Protein AF-A0A2G1VN20-F1 (afdb_monomer)

pLDDT: mean 85.75, std 11.85, range [49.59, 96.62]

Organism: NCBI:txid1655491

Radius of gyration: 12.79 Å; Cα contacts (8 Å, |Δi|>4): 58; chains: 1; bounding box: 29×20×37 Å

Nearest PDB structures (foldseek):
  1it3-assembly1_A  TM=4.424E-01  e=3.139E+00  Eptatretus burgeri

Foldseek 3Di:
DDAQFDADPPPQVCVVVVNVVLVVLSVPDDHPVSVVVSLVVQVVVQVVCVVVVNDDLVSQLSSVVSRCNGNVNDDPSVVSND

Mean predicted aligned error: 5.31 Å

Solvent-accessible surface area (backbone atoms only — not comparable to full-atom values): 4956 Å² total; per-residue (Å²): 132,84,69,79,58,49,78,73,87,69,83,48,63,42,53,81,70,73,34,54,73,59,40,55,55,55,71,68,56,86,46,48,67,56,48,53,52,49,53,52,51,54,48,54,53,49,51,54,36,45,77,71,71,47,82,54,65,70,58,53,31,47,54,52,52,52,50,23,60,16,67,74,44,86,67,63,70,72,71,51,78,112

Structure (mmCIF, N/CA/C/O backbone):
data_AF-A0A2G1VN20-F1
#
_entry.id   AF-A0A2G1VN20-F1
#
loop_
_atom_site.group_PDB
_atom_site.id
_atom_site.type_symbol
_atom_site.label_atom_id
_atom_site.label_alt_id
_atom_site.label_comp_id
_atom_site.label_asym_id
_atom_site.label_entity_id
_at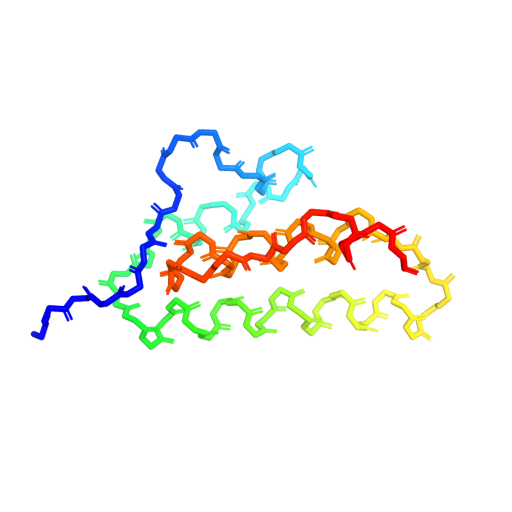om_site.label_seq_id
_atom_site.pdbx_PDB_ins_code
_atom_site.Cartn_x
_atom_site.Cartn_y
_atom_site.Cartn_z
_atom_site.occupancy
_atom_site.B_iso_or_equiv
_atom_site.auth_seq_id
_atom_site.auth_comp_id
_atom_site.auth_asym_id
_atom_site.auth_atom_id
_atom_site.pdbx_PDB_model_num
ATOM 1 N N . MET A 1 1 ? -6.095 5.686 22.207 1.00 53.06 1 MET A N 1
ATOM 2 C CA . MET A 1 1 ? -6.677 6.340 21.015 1.00 53.06 1 MET A CA 1
ATOM 3 C C . MET A 1 1 ? -7.181 5.217 20.125 1.00 53.06 1 MET A C 1
ATOM 5 O O . MET A 1 1 ? -6.493 4.209 20.062 1.00 53.06 1 MET A O 1
ATOM 9 N N . ALA A 1 2 ? -8.390 5.292 19.570 1.00 71.31 2 ALA A N 1
ATOM 10 C CA . ALA A 1 2 ? -8.845 4.255 18.641 1.00 71.31 2 ALA A CA 1
ATOM 11 C C . ALA A 1 2 ? -8.192 4.507 17.277 1.00 71.31 2 ALA A C 1
ATOM 13 O O . ALA A 1 2 ? -8.212 5.651 16.827 1.00 71.31 2 ALA A O 1
ATOM 14 N N . ASN A 1 3 ? -7.623 3.472 16.659 1.00 80.75 3 ASN A N 1
ATOM 15 C CA . ASN A 1 3 ? -7.085 3.572 15.303 1.00 80.75 3 ASN A CA 1
ATOM 16 C C . ASN A 1 3 ? -8.230 3.802 14.314 1.00 80.75 3 ASN A C 1
ATOM 18 O O . ASN A 1 3 ? -9.256 3.117 14.369 1.00 80.75 3 ASN A O 1
ATOM 22 N N . VAL A 1 4 ? -8.051 4.771 13.425 1.00 88.44 4 VAL A N 1
ATOM 23 C CA . VAL A 1 4 ? -8.963 5.088 12.323 1.00 88.44 4 VAL A CA 1
ATOM 24 C C . VAL A 1 4 ? -8.535 4.344 11.059 1.00 88.44 4 VAL A C 1
ATOM 26 O O . VAL A 1 4 ? -9.386 3.951 10.261 1.00 88.44 4 VAL A O 1
ATOM 29 N N . LEU A 1 5 ? -7.230 4.119 10.884 1.00 90.69 5 LEU A N 1
ATOM 30 C CA . LEU A 1 5 ? -6.676 3.485 9.698 1.00 90.69 5 LEU A CA 1
ATOM 31 C C . LEU A 1 5 ? -6.770 1.958 9.783 1.00 90.69 5 LEU A C 1
ATOM 33 O O . LEU A 1 5 ? -6.347 1.325 10.752 1.00 90.69 5 LEU A O 1
ATOM 37 N N . LYS A 1 6 ? -7.330 1.348 8.735 1.00 90.31 6 LYS A N 1
ATOM 38 C CA . LYS A 1 6 ? -7.520 -0.103 8.643 1.00 90.31 6 LYS A CA 1
ATOM 39 C C . LYS A 1 6 ? -6.283 -0.787 8.067 1.00 90.31 6 LYS A C 1
ATOM 41 O O . LYS A 1 6 ? -5.745 -0.394 7.037 1.00 90.31 6 LYS A O 1
ATOM 46 N N . LYS A 1 7 ? -5.892 -1.894 8.690 1.00 90.50 7 LYS A N 1
ATOM 47 C CA . LYS A 1 7 ? -4.809 -2.757 8.215 1.00 90.50 7 LYS A CA 1
ATOM 48 C C . LYS A 1 7 ? -5.349 -3.882 7.338 1.00 90.50 7 LYS A C 1
ATOM 50 O O . LYS A 1 7 ? -6.375 -4.484 7.666 1.00 90.50 7 LYS A O 1
ATOM 55 N N . ILE A 1 8 ? -4.660 -4.198 6.245 1.00 89.12 8 ILE A N 1
ATOM 56 C CA . ILE A 1 8 ? -4.972 -5.382 5.434 1.00 89.12 8 ILE A CA 1
ATOM 57 C C . ILE A 1 8 ? -4.332 -6.602 6.100 1.00 89.12 8 ILE A C 1
ATOM 59 O O . ILE A 1 8 ? -3.130 -6.810 5.998 1.00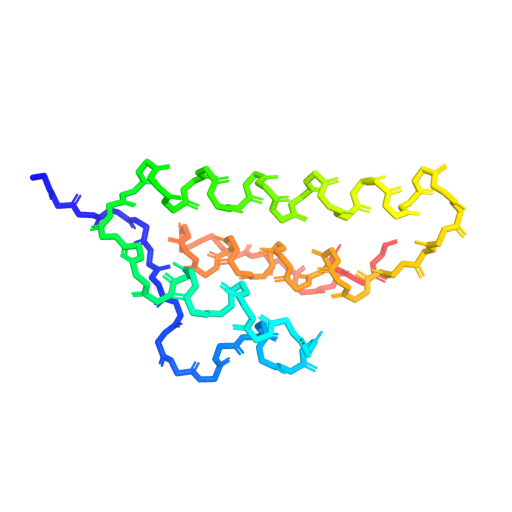 89.12 8 ILE A O 1
ATOM 63 N N . VAL A 1 9 ? -5.142 -7.402 6.792 1.00 84.75 9 VAL A N 1
ATOM 64 C CA . VAL A 1 9 ? -4.672 -8.577 7.556 1.00 84.75 9 VAL A CA 1
ATOM 65 C C . VAL A 1 9 ? -4.739 -9.893 6.776 1.00 84.75 9 VAL A C 1
ATOM 67 O O . VAL A 1 9 ? -4.093 -10.866 7.146 1.00 84.75 9 VAL A O 1
ATOM 70 N N . VAL A 1 10 ? -5.518 -9.943 5.692 1.00 82.44 10 VAL A N 1
ATOM 71 C CA . VAL A 1 10 ? -5.632 -11.116 4.814 1.00 82.44 10 VAL A CA 1
ATOM 72 C C . VAL A 1 10 ? -5.154 -10.725 3.426 1.00 82.44 10 VAL A C 1
ATOM 74 O O . VAL A 1 10 ? -5.565 -9.692 2.905 1.00 82.44 10 VAL A O 1
ATOM 77 N N . SER A 1 11 ? -4.315 -11.570 2.824 1.00 81.31 11 SER A N 1
ATOM 78 C CA . SER A 1 11 ? -3.765 -11.359 1.480 1.00 81.31 11 SER A CA 1
ATOM 79 C C . SER A 1 11 ? -2.998 -10.036 1.343 1.00 81.31 11 SER A C 1
ATOM 81 O O . SER A 1 11 ? -3.247 -9.277 0.408 1.00 81.31 11 SER A O 1
ATOM 83 N N . ASN A 1 12 ? -2.074 -9.7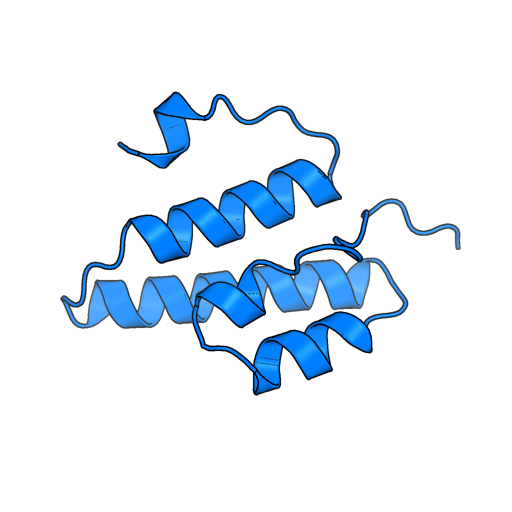63 2.276 1.00 85.75 12 ASN A N 1
ATOM 84 C CA . ASN A 1 12 ? -1.234 -8.562 2.269 1.00 85.75 12 ASN A CA 1
ATOM 85 C C . ASN A 1 12 ? -0.555 -8.384 0.889 1.00 85.75 12 ASN A C 1
ATOM 87 O O . ASN A 1 12 ? 0.286 -9.214 0.521 1.00 85.75 12 ASN A O 1
ATOM 91 N N . PRO A 1 13 ? -0.888 -7.319 0.130 1.00 89.19 13 PRO A N 1
ATOM 92 C CA . PRO A 1 13 ? -0.370 -7.114 -1.218 1.00 89.19 13 PRO A CA 1
ATOM 93 C C . PRO A 1 13 ? 1.157 -7.083 -1.289 1.00 89.19 13 PRO A C 1
ATOM 95 O O . PRO A 1 13 ? 1.715 -7.552 -2.273 1.00 89.19 13 PRO A O 1
ATOM 98 N N . LEU A 1 14 ? 1.838 -6.632 -0.231 1.00 92.06 14 LEU A N 1
ATOM 99 C CA . LEU A 1 14 ? 3.302 -6.560 -0.168 1.00 92.06 14 LEU A CA 1
ATOM 100 C C . LEU A 1 14 ? 3.975 -7.917 -0.422 1.00 92.06 14 LEU A C 1
ATOM 102 O O . LEU A 1 14 ? 5.033 -7.974 -1.044 1.00 92.06 14 LEU A O 1
ATOM 106 N N . ILE A 1 15 ? 3.340 -9.018 -0.010 1.00 90.25 15 ILE A N 1
ATOM 107 C CA . ILE A 1 15 ? 3.849 -10.377 -0.243 1.00 90.25 15 ILE A CA 1
ATOM 108 C C . ILE A 1 15 ? 3.818 -10.720 -1.738 1.00 90.25 15 ILE A C 1
ATOM 110 O O . ILE A 1 15 ? 4.764 -11.310 -2.252 1.00 90.25 15 ILE A O 1
ATOM 114 N N . ASN A 1 16 ? 2.764 -10.312 -2.452 1.00 85.69 16 ASN A N 1
ATOM 115 C CA . ASN A 1 16 ? 2.614 -10.577 -3.888 1.00 85.69 16 ASN A CA 1
ATOM 116 C C . ASN A 1 16 ? 3.630 -9.802 -4.740 1.00 85.69 16 ASN A C 1
ATOM 118 O O . ASN A 1 16 ? 3.893 -10.186 -5.876 1.00 85.69 16 ASN A O 1
ATOM 122 N N . PHE A 1 17 ? 4.189 -8.722 -4.194 1.00 87.56 17 PHE A N 1
ATOM 123 C CA . PHE A 1 17 ? 5.238 -7.915 -4.817 1.00 87.56 17 PHE A CA 1
ATOM 124 C C . PHE A 1 17 ? 6.641 -8.262 -4.286 1.00 87.56 17 PHE A C 1
ATOM 126 O O . PHE A 1 17 ? 7.566 -7.470 -4.446 1.00 87.56 17 PHE A O 1
ATOM 133 N N . GLU A 1 18 ? 6.803 -9.431 -3.650 1.00 90.06 18 GLU A N 1
ATOM 134 C CA . GLU A 1 18 ? 8.077 -9.938 -3.106 1.00 90.06 18 GLU A CA 1
ATOM 135 C C . GLU A 1 18 ? 8.709 -9.028 -2.029 1.00 90.06 18 GLU A C 1
ATOM 137 O O . GLU A 1 18 ? 9.893 -9.132 -1.704 1.00 90.06 18 GLU A O 1
ATOM 142 N N . MET A 1 19 ? 7.919 -8.147 -1.407 1.00 91.00 19 MET A N 1
ATOM 143 C CA . MET A 1 19 ? 8.383 -7.207 -0.383 1.00 91.00 19 MET A CA 1
ATOM 144 C C . MET A 1 19 ? 8.278 -7.783 1.031 1.00 91.00 19 MET A C 1
ATOM 146 O O . MET A 1 19 ? 7.704 -7.166 1.929 1.00 91.00 19 MET A O 1
ATOM 150 N N . HIS A 1 20 ? 8.846 -8.966 1.254 1.00 93.00 20 HIS A N 1
ATOM 151 C CA . HIS A 1 20 ? 8.690 -9.700 2.516 1.00 93.00 20 HIS A CA 1
ATOM 152 C C . HIS A 1 20 ? 9.096 -8.884 3.755 1.00 93.00 20 HIS A C 1
ATOM 154 O O . HIS A 1 20 ? 8.335 -8.823 4.714 1.00 93.00 20 HIS A O 1
ATOM 160 N N . ALA A 1 21 ? 10.219 -8.161 3.698 1.00 93.94 21 ALA A N 1
ATOM 161 C CA . ALA A 1 21 ? 10.658 -7.305 4.804 1.00 93.94 21 ALA A CA 1
ATOM 162 C C . ALA A 1 21 ? 9.660 -6.174 5.122 1.00 93.94 21 ALA A C 1
ATOM 164 O O . ALA A 1 21 ? 9.423 -5.853 6.282 1.00 93.94 21 ALA A O 1
ATOM 165 N N . HIS A 1 22 ? 9.029 -5.591 4.098 1.00 95.31 22 HIS A N 1
ATOM 166 C CA . HIS A 1 22 ? 8.034 -4.535 4.298 1.00 95.31 22 HIS A CA 1
ATOM 167 C C . HIS A 1 22 ? 6.713 -5.115 4.799 1.00 95.31 22 HIS A C 1
ATOM 169 O O . HIS A 1 22 ? 6.012 -4.444 5.544 1.00 95.31 22 HIS A O 1
ATOM 175 N N . ALA A 1 23 ? 6.375 -6.353 4.422 1.00 94.06 23 ALA A N 1
ATOM 176 C CA . ALA A 1 23 ? 5.221 -7.056 4.970 1.00 94.06 23 ALA A CA 1
ATOM 177 C C . ALA A 1 23 ? 5.391 -7.317 6.477 1.00 94.06 23 ALA A C 1
ATOM 179 O O . ALA A 1 23 ? 4.471 -7.042 7.239 1.00 94.06 23 ALA A O 1
ATOM 180 N N . GLU A 1 24 ? 6.579 -7.746 6.916 1.00 93.56 24 GLU A N 1
ATOM 181 C CA . GLU A 1 24 ? 6.893 -7.919 8.343 1.00 93.56 24 GLU A CA 1
ATOM 182 C C . GLU A 1 24 ? 6.813 -6.591 9.112 1.00 93.56 24 GLU A C 1
ATOM 184 O O . GLU A 1 24 ? 6.191 -6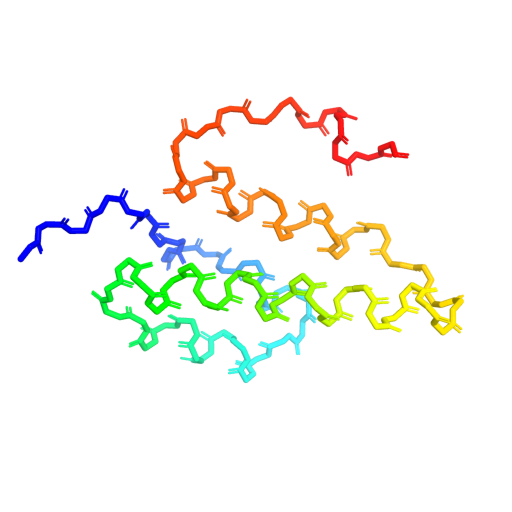.521 10.173 1.00 93.56 24 GLU A O 1
ATOM 189 N N . MET A 1 25 ? 7.390 -5.516 8.556 1.00 93.94 25 MET A N 1
ATOM 190 C CA . MET A 1 25 ? 7.263 -4.169 9.124 1.00 93.94 25 MET A CA 1
ATOM 191 C C . MET A 1 25 ? 5.802 -3.733 9.208 1.00 93.94 25 MET A C 1
ATOM 193 O O . MET A 1 25 ? 5.374 -3.237 10.249 1.00 93.94 25 MET A O 1
ATOM 197 N N . TYR A 1 26 ? 5.040 -3.944 8.130 1.00 94.75 26 TYR A N 1
ATOM 198 C CA . TYR A 1 26 ? 3.625 -3.620 8.077 1.00 94.75 26 TYR A CA 1
ATOM 199 C C . TYR A 1 26 ? 2.897 -4.322 9.209 1.00 94.75 26 TYR A C 1
ATOM 201 O O . TYR A 1 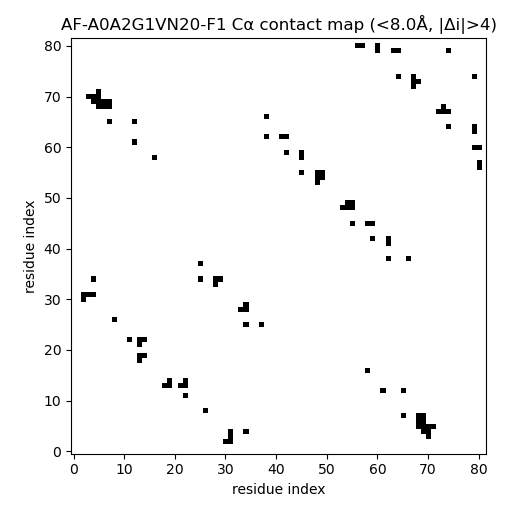26 ? 2.238 -3.636 9.976 1.00 94.75 26 TYR A O 1
ATOM 209 N N . ASP A 1 27 ? 3.077 -5.632 9.393 1.00 93.06 27 ASP A N 1
ATOM 210 C CA . ASP A 1 27 ? 2.412 -6.439 10.423 1.00 93.06 27 ASP A CA 1
ATOM 211 C C . ASP A 1 27 ? 2.679 -5.954 11.856 1.00 93.06 27 ASP A C 1
ATOM 213 O O . ASP A 1 27 ? 1.779 -6.044 12.694 1.00 93.06 27 ASP A O 1
ATOM 217 N N . CYS A 1 28 ? 3.827 -5.321 12.107 1.00 94.12 28 CYS A N 1
ATOM 218 C CA . CYS A 1 28 ? 4.198 -4.777 13.417 1.00 94.12 28 CYS A CA 1
ATOM 219 C C . CYS A 1 28 ? 3.593 -3.397 13.740 1.00 94.12 28 CYS A C 1
ATOM 221 O O . CYS A 1 28 ? 3.677 -2.972 14.883 1.00 94.12 28 CYS A O 1
ATOM 223 N N . ILE A 1 29 ? 2.990 -2.695 12.773 1.00 94.81 29 ILE A N 1
ATOM 224 C CA . ILE A 1 29 ? 2.381 -1.367 12.993 1.00 94.81 29 ILE A CA 1
ATOM 225 C C . ILE A 1 29 ? 1.182 -1.448 13.946 1.00 94.81 29 ILE A C 1
ATOM 227 O O . ILE A 1 29 ? 0.234 -2.199 13.675 1.00 94.81 29 ILE A O 1
ATOM 231 N N . GLU A 1 30 ? 1.182 -0.624 14.997 1.00 92.38 30 GLU A N 1
ATOM 232 C CA . GLU A 1 30 ? 0.152 -0.643 16.047 1.00 92.38 30 GLU A CA 1
ATOM 233 C C . GLU A 1 30 ? -0.733 0.609 16.075 1.00 92.38 30 GLU A C 1
ATOM 235 O O . GLU A 1 30 ? -1.819 0.572 16.662 1.00 92.38 30 GLU A O 1
ATOM 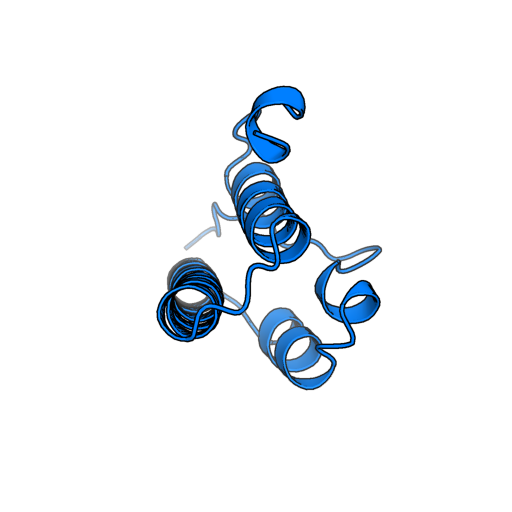240 N N . ASN A 1 31 ? -0.315 1.707 15.439 1.00 94.12 31 ASN A N 1
ATOM 241 C CA . ASN A 1 31 ? -1.043 2.978 15.471 1.00 94.12 31 ASN A CA 1
ATOM 242 C C . ASN A 1 31 ? -1.119 3.694 14.110 1.00 94.12 31 ASN A C 1
ATOM 244 O O . ASN A 1 31 ? -0.400 3.376 13.163 1.00 94.12 31 ASN A O 1
ATOM 248 N N . ASP A 1 32 ? -2.028 4.670 14.019 1.00 94.00 32 ASP A N 1
ATOM 249 C CA . ASP A 1 32 ? -2.294 5.421 12.784 1.00 94.00 32 ASP A CA 1
ATOM 250 C C . ASP A 1 32 ? -1.091 6.248 12.300 1.00 94.00 32 ASP A C 1
ATOM 252 O O . ASP A 1 32 ? -0.913 6.414 11.094 1.00 94.00 32 ASP A O 1
ATOM 256 N N . GLU A 1 33 ? -0.265 6.771 13.211 1.00 95.00 33 GLU A N 1
ATOM 257 C CA . GLU A 1 33 ? 0.905 7.585 12.858 1.00 95.00 33 GLU A CA 1
ATOM 258 C C . GLU A 1 33 ? 1.975 6.729 12.169 1.00 95.00 33 GLU A C 1
ATOM 260 O O . GLU A 1 33 ? 2.458 7.081 11.092 1.00 95.00 33 GLU A O 1
ATOM 265 N N . GLU A 1 34 ? 2.266 5.555 12.728 1.00 95.75 34 GLU A N 1
ATOM 266 C CA . GLU A 1 34 ? 3.134 4.547 12.116 1.00 95.75 34 GLU A CA 1
ATOM 267 C C . GLU A 1 34 ? 2.586 4.058 10.771 1.00 95.75 34 GLU A C 1
ATOM 269 O O . GLU A 1 34 ? 3.342 3.908 9.811 1.00 95.75 34 GLU A O 1
ATOM 274 N N . MET A 1 35 ? 1.269 3.849 10.674 1.00 95.12 35 MET A N 1
ATOM 275 C CA . MET A 1 35 ? 0.617 3.439 9.430 1.00 95.12 35 MET A CA 1
ATOM 276 C C . MET A 1 35 ? 0.777 4.498 8.332 1.00 95.12 35 MET A C 1
ATOM 278 O O . MET A 1 35 ? 1.136 4.176 7.198 1.00 95.12 35 MET A O 1
ATOM 282 N N . ALA A 1 36 ? 0.548 5.770 8.665 1.00 93.94 36 ALA A N 1
ATOM 283 C CA . ALA A 1 36 ? 0.732 6.877 7.735 1.00 93.94 36 ALA A CA 1
ATOM 284 C C . ALA A 1 36 ? 2.200 7.008 7.302 1.00 93.94 36 ALA A C 1
ATOM 286 O O . ALA A 1 36 ? 2.479 7.124 6.106 1.00 93.94 36 ALA A O 1
ATOM 287 N N . ALA A 1 37 ? 3.139 6.926 8.249 1.00 96.25 37 ALA A N 1
ATOM 288 C CA . ALA A 1 37 ? 4.571 6.960 7.962 1.00 96.25 37 ALA A CA 1
ATOM 289 C C . ALA A 1 37 ? 5.000 5.810 7.037 1.00 96.25 37 ALA A C 1
ATOM 291 O O . ALA A 1 37 ? 5.777 6.019 6.105 1.00 96.25 37 ALA A O 1
ATOM 292 N N . PHE A 1 38 ? 4.452 4.611 7.240 1.00 96.62 38 PHE A N 1
ATOM 293 C CA . PHE A 1 38 ? 4.718 3.462 6.382 1.00 96.62 38 PHE A CA 1
ATOM 294 C C . PHE A 1 38 ? 4.213 3.670 4.948 1.00 96.62 38 PHE A C 1
ATOM 296 O O . PHE A 1 38 ? 4.940 3.387 3.996 1.00 96.62 38 PHE A O 1
ATOM 303 N N . TYR A 1 39 ? 3.005 4.212 4.761 1.00 95.31 39 TYR A N 1
ATOM 304 C CA . TYR A 1 39 ? 2.511 4.522 3.416 1.00 95.31 39 TYR A CA 1
ATOM 305 C C . TYR A 1 39 ? 3.344 5.598 2.717 1.00 95.31 39 TYR A C 1
ATOM 307 O O . TYR A 1 39 ? 3.637 5.449 1.531 1.00 95.31 39 TYR A O 1
ATOM 315 N N . HIS A 1 40 ? 3.776 6.637 3.437 1.00 94.88 40 HIS A N 1
ATOM 316 C CA . HIS A 1 40 ? 4.709 7.626 2.892 1.00 94.88 40 HIS A CA 1
ATOM 317 C C . HIS A 1 40 ? 6.028 6.983 2.461 1.00 94.88 40 HIS A C 1
ATOM 319 O O . HIS A 1 40 ? 6.474 7.213 1.342 1.00 94.88 40 HIS A O 1
ATOM 325 N N . HIS A 1 41 ? 6.587 6.095 3.282 1.00 95.94 41 HIS A N 1
ATOM 326 C CA . HIS A 1 41 ? 7.800 5.363 2.933 1.00 95.94 41 HIS A CA 1
ATOM 327 C C . HIS A 1 41 ? 7.649 4.528 1.648 1.00 95.94 41 HIS A C 1
ATOM 329 O O . HIS A 1 41 ? 8.534 4.545 0.792 1.00 95.94 41 HIS A O 1
ATOM 335 N N . LEU A 1 42 ? 6.523 3.825 1.470 1.00 94.81 42 LEU A N 1
ATOM 336 C CA . LEU A 1 42 ? 6.266 3.069 0.239 1.00 94.81 42 LEU A CA 1
ATOM 337 C C . LEU A 1 42 ? 6.153 3.975 -0.995 1.00 94.81 42 LEU A C 1
ATOM 339 O O . LEU A 1 42 ? 6.632 3.600 -2.069 1.00 94.81 42 LEU A O 1
ATOM 343 N N . LEU A 1 43 ? 5.530 5.149 -0.849 1.00 93.44 43 LEU A N 1
ATOM 344 C CA . LEU A 1 43 ? 5.433 6.146 -1.917 1.00 93.44 43 LEU A CA 1
ATOM 345 C C . LEU A 1 43 ? 6.810 6.719 -2.273 1.00 93.44 43 LEU A C 1
ATOM 347 O O . LEU A 1 43 ? 7.138 6.767 -3.453 1.00 93.44 43 LEU A O 1
ATOM 351 N N . ASP A 1 44 ? 7.654 7.031 -1.287 1.00 94.50 44 ASP A N 1
ATOM 352 C CA . ASP A 1 44 ? 9.025 7.505 -1.523 1.00 94.50 44 ASP A CA 1
ATOM 353 C C . ASP A 1 44 ? 9.857 6.475 -2.306 1.00 94.50 44 ASP A C 1
ATOM 355 O O . ASP A 1 44 ? 10.632 6.827 -3.199 1.00 94.50 44 ASP A O 1
ATOM 359 N N . ILE A 1 45 ? 9.678 5.180 -2.014 1.00 92.00 45 ILE A N 1
ATOM 360 C CA . ILE A 1 45 ? 10.296 4.092 -2.787 1.00 92.00 45 ILE A CA 1
ATOM 361 C C . ILE A 1 45 ? 9.783 4.094 -4.234 1.00 92.00 45 ILE A C 1
ATOM 363 O O . ILE A 1 45 ? 10.578 3.951 -5.165 1.00 92.00 45 ILE A O 1
ATOM 367 N N . ALA A 1 46 ? 8.470 4.240 -4.439 1.00 90.31 46 ALA A N 1
ATOM 368 C CA . ALA A 1 46 ? 7.884 4.287 -5.778 1.00 90.31 46 ALA A CA 1
ATOM 369 C C . ALA A 1 46 ? 8.438 5.471 -6.589 1.00 90.31 46 ALA A C 1
ATOM 371 O O . ALA A 1 46 ? 8.871 5.289 -7.728 1.00 90.31 46 ALA A O 1
ATOM 372 N N . ASP A 1 47 ? 8.499 6.651 -5.974 1.00 91.00 47 ASP A N 1
ATOM 373 C CA . ASP A 1 47 ? 9.041 7.870 -6.575 1.00 91.00 47 ASP A CA 1
ATOM 374 C C . ASP A 1 47 ? 10.532 7.715 -6.903 1.00 91.00 47 ASP A C 1
ATOM 376 O O . ASP A 1 47 ? 11.001 8.163 -7.951 1.00 91.00 47 ASP A O 1
ATOM 380 N N . HIS A 1 48 ? 11.304 7.046 -6.042 1.00 90.88 48 HIS A N 1
ATOM 381 C CA . HIS A 1 48 ? 12.715 6.766 -6.300 1.00 90.88 48 HIS A CA 1
ATOM 382 C C . HIS A 1 48 ? 12.923 5.920 -7.564 1.00 90.88 48 HIS A C 1
ATOM 384 O O . HIS A 1 48 ? 13.808 6.231 -8.363 1.00 90.88 48 HIS A O 1
ATOM 390 N N . TYR A 1 49 ? 12.106 4.882 -7.773 1.00 87.06 49 TYR A N 1
ATOM 391 C CA . TYR A 1 49 ? 12.174 4.057 -8.983 1.00 87.06 49 TYR A CA 1
ATOM 392 C C . TYR A 1 49 ? 11.781 4.833 -10.244 1.00 87.06 49 TYR A C 1
ATOM 394 O O . TYR A 1 49 ? 12.492 4.760 -11.249 1.00 87.06 49 TYR A O 1
ATOM 402 N N . GLU A 1 50 ? 10.709 5.625 -10.183 1.00 87.06 50 GLU A N 1
ATOM 403 C CA . GLU A 1 50 ? 10.262 6.460 -11.305 1.00 87.06 50 GLU A CA 1
ATOM 404 C C . GLU A 1 50 ? 11.344 7.471 -11.718 1.00 87.06 50 GLU A C 1
ATOM 406 O O . GLU A 1 50 ? 11.673 7.590 -12.898 1.00 87.06 50 GLU A O 1
ATOM 411 N N . ASN A 1 51 ? 11.989 8.119 -10.743 1.00 87.69 51 ASN A N 1
ATOM 412 C CA . ASN A 1 51 ? 13.092 9.054 -10.984 1.00 87.69 51 ASN A CA 1
ATOM 413 C C . ASN A 1 51 ? 14.333 8.391 -11.612 1.00 87.69 51 ASN A C 1
ATOM 415 O O . ASN A 1 51 ? 15.145 9.070 -12.242 1.00 87.69 51 ASN A O 1
ATOM 419 N N . GLN A 1 52 ? 14.488 7.072 -11.470 1.00 89.56 52 GLN A N 1
ATOM 420 C CA . GLN A 1 52 ? 15.524 6.287 -12.150 1.00 89.56 52 GLN A CA 1
ATOM 421 C C . GLN A 1 52 ? 15.102 5.809 -13.549 1.00 89.56 52 GLN A C 1
ATOM 423 O O . GLN A 1 52 ? 15.857 5.090 -14.204 1.00 89.56 52 GLN A O 1
ATOM 428 N N . GLY A 1 53 ? 13.910 6.189 -14.020 1.00 85.00 53 GLY A N 1
ATOM 429 C CA . GLY A 1 53 ? 13.336 5.718 -15.280 1.00 85.00 53 GLY A CA 1
ATOM 430 C C . GLY A 1 53 ? 12.822 4.277 -15.216 1.00 85.00 53 GLY A C 1
ATOM 431 O O . GLY A 1 53 ? 12.598 3.663 -16.258 1.00 85.00 53 GLY A O 1
ATOM 432 N N . ILE A 1 54 ? 12.655 3.720 -14.013 1.00 82.06 54 ILE A N 1
ATOM 433 C CA . ILE A 1 54 ? 12.106 2.382 -13.794 1.00 82.06 54 ILE A CA 1
ATOM 434 C C . ILE A 1 54 ? 10.615 2.544 -13.502 1.00 82.06 54 ILE A C 1
ATOM 436 O O . ILE A 1 54 ? 10.206 2.691 -12.352 1.00 82.06 54 ILE A O 1
ATOM 440 N N . ASP A 1 55 ? 9.802 2.511 -14.555 1.00 76.25 55 ASP A N 1
ATOM 441 C CA . ASP A 1 55 ? 8.351 2.575 -14.408 1.00 76.25 55 ASP A CA 1
ATOM 442 C C . ASP A 1 55 ? 7.788 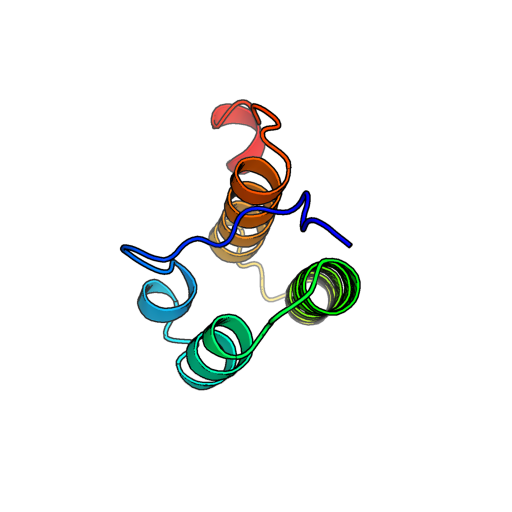1.230 -13.915 1.00 76.25 55 ASP A C 1
ATOM 444 O O . ASP A 1 55 ? 8.016 0.166 -14.503 1.00 76.25 55 ASP A O 1
ATOM 448 N N . ARG A 1 56 ? 7.061 1.278 -12.796 1.00 79.00 56 ARG A N 1
ATOM 449 C CA . ARG A 1 56 ? 6.366 0.138 -12.184 1.00 79.00 56 ARG A CA 1
ATOM 450 C C . ARG A 1 56 ? 4.938 0.563 -11.844 1.00 79.00 56 ARG A C 1
ATOM 452 O O . ARG A 1 56 ? 4.617 0.701 -10.662 1.00 79.00 56 ARG A O 1
ATOM 459 N N . PRO A 1 57 ? 4.056 0.731 -12.841 1.00 75.88 57 PRO A N 1
ATOM 460 C CA . PRO A 1 57 ? 2.739 1.328 -12.626 1.00 75.88 57 PRO A CA 1
ATOM 461 C C . PRO A 1 57 ? 1.929 0.537 -11.591 1.00 75.88 57 PRO A C 1
ATOM 463 O O . PRO A 1 57 ? 1.406 1.110 -10.642 1.00 75.88 57 PRO A O 1
ATOM 466 N N . LEU A 1 58 ? 1.971 -0.800 -11.666 1.00 83.06 58 LEU A N 1
ATOM 467 C CA . LEU A 1 58 ? 1.292 -1.697 -10.722 1.00 83.06 58 LEU A CA 1
ATOM 468 C C . LEU A 1 58 ? 1.718 -1.507 -9.259 1.00 83.06 58 LEU A C 1
ATOM 470 O O . LEU A 1 58 ? 0.921 -1.753 -8.355 1.00 83.06 58 LEU A O 1
ATOM 474 N N . TYR A 1 59 ? 2.960 -1.083 -9.021 1.00 85.88 59 TYR A N 1
ATOM 475 C CA . TYR A 1 59 ? 3.479 -0.867 -7.675 1.00 85.88 59 TYR A CA 1
ATOM 476 C C . TYR A 1 59 ? 2.805 0.339 -7.017 1.00 85.88 59 TYR A C 1
ATOM 478 O O . TYR A 1 59 ? 2.279 0.239 -5.910 1.00 85.88 59 TYR A O 1
ATOM 486 N N . ARG A 1 60 ? 2.725 1.461 -7.739 1.00 87.88 60 ARG A N 1
ATOM 487 C CA . ARG A 1 60 ? 2.030 2.660 -7.262 1.00 87.88 60 ARG A CA 1
ATOM 488 C C . ARG A 1 60 ? 0.524 2.421 -7.132 1.00 87.88 60 ARG A C 1
ATOM 490 O O . ARG A 1 60 ? -0.062 2.797 -6.117 1.00 87.88 60 ARG A O 1
ATOM 497 N N . SER A 1 61 ? -0.088 1.721 -8.093 1.00 87.56 61 SER A N 1
ATOM 498 C CA . SER A 1 61 ? -1.498 1.313 -8.023 1.00 87.56 61 SER A CA 1
ATOM 499 C C . SER A 1 61 ? -1.802 0.512 -6.757 1.00 87.56 61 SER A C 1
ATOM 501 O O . SER A 1 61 ? -2.812 0.755 -6.096 1.00 87.56 61 SER A O 1
ATOM 503 N N . MET A 1 62 ? -0.921 -0.430 -6.401 1.00 90.81 62 MET A N 1
ATOM 504 C CA . MET A 1 62 ? -1.043 -1.231 -5.184 1.00 90.81 62 MET A CA 1
ATOM 505 C C . MET A 1 62 ? -0.988 -0.348 -3.935 1.00 90.81 62 MET A C 1
ATOM 507 O O . MET A 1 62 ? -1.864 -0.474 -3.083 1.00 90.81 62 MET A O 1
ATOM 511 N N . ILE A 1 63 ? -0.004 0.551 -3.823 1.00 92.25 63 ILE A N 1
ATOM 512 C CA . ILE A 1 63 ? 0.137 1.424 -2.647 1.00 92.25 63 ILE A CA 1
ATOM 513 C C . ILE A 1 63 ? -1.124 2.273 -2.459 1.00 92.25 63 ILE A C 1
ATOM 515 O O . ILE A 1 63 ? -1.681 2.325 -1.363 1.00 92.25 63 ILE A O 1
ATOM 519 N N . TYR A 1 64 ? -1.641 2.870 -3.535 1.00 90.69 64 TYR A N 1
ATOM 520 C CA . TYR A 1 64 ? -2.889 3.627 -3.462 1.00 90.69 64 TYR A CA 1
ATOM 521 C C . TYR A 1 64 ? -4.093 2.759 -3.099 1.00 90.69 64 TYR A C 1
ATOM 523 O O . TYR A 1 64 ? -4.927 3.203 -2.315 1.00 90.69 64 TYR A O 1
ATOM 531 N N . ALA A 1 65 ? -4.182 1.522 -3.591 1.00 89.06 65 ALA A N 1
ATOM 532 C CA . ALA A 1 65 ? -5.231 0.591 -3.177 1.00 89.06 65 ALA A CA 1
ATOM 533 C C . ALA A 1 65 ? -5.141 0.235 -1.680 1.00 89.06 65 ALA A C 1
ATOM 535 O O . ALA A 1 65 ? -6.170 0.134 -1.011 1.00 89.06 65 ALA A O 1
ATOM 536 N N . MET A 1 66 ? -3.928 0.096 -1.133 1.00 91.88 66 MET A N 1
ATOM 537 C CA . MET A 1 66 ? -3.726 -0.117 0.304 1.00 91.88 66 MET A CA 1
ATOM 538 C C . MET A 1 66 ? -4.184 1.098 1.118 1.00 91.88 66 MET A C 1
ATOM 540 O O . MET A 1 66 ? -4.920 0.938 2.091 1.00 91.88 66 MET A O 1
ATOM 544 N N . ILE A 1 67 ? -3.825 2.309 0.682 1.00 92.38 67 ILE A N 1
ATOM 545 C CA . ILE A 1 67 ? -4.261 3.563 1.314 1.00 92.38 67 ILE A CA 1
ATOM 546 C C . ILE A 1 67 ? -5.790 3.694 1.255 1.00 92.38 67 ILE A C 1
ATOM 548 O O . ILE A 1 67 ? -6.407 3.974 2.277 1.00 92.38 67 ILE A O 1
ATOM 552 N N . ALA A 1 68 ? -6.407 3.426 0.098 1.00 90.12 68 ALA A N 1
ATOM 553 C CA . ALA A 1 68 ? -7.860 3.435 -0.103 1.00 90.12 68 ALA A CA 1
ATOM 554 C C . ALA A 1 68 ? -8.593 2.586 0.932 1.00 90.12 68 ALA A C 1
ATOM 556 O O . ALA A 1 68 ? -9.508 3.043 1.615 1.00 90.12 68 ALA A O 1
ATOM 557 N N . TYR A 1 69 ? -8.153 1.331 1.043 1.00 90.75 69 TYR A N 1
ATOM 558 C CA . TYR A 1 69 ? -8.700 0.378 1.990 1.00 90.75 69 TYR A CA 1
ATOM 559 C C . TYR A 1 69 ? -8.518 0.881 3.424 1.00 90.75 69 TYR A C 1
ATOM 561 O O . TYR A 1 69 ? -9.447 0.835 4.231 1.00 90.75 69 TYR A O 1
ATOM 569 N N . SER A 1 70 ? -7.328 1.400 3.723 1.00 91.50 70 SER A N 1
ATOM 570 C CA . SER A 1 70 ? -6.973 1.907 5.041 1.00 91.50 70 SER A CA 1
ATOM 571 C C . SER A 1 70 ? -7.834 3.085 5.482 1.00 91.50 70 SER A C 1
ATOM 573 O O . SER A 1 70 ? -8.145 3.186 6.665 1.00 91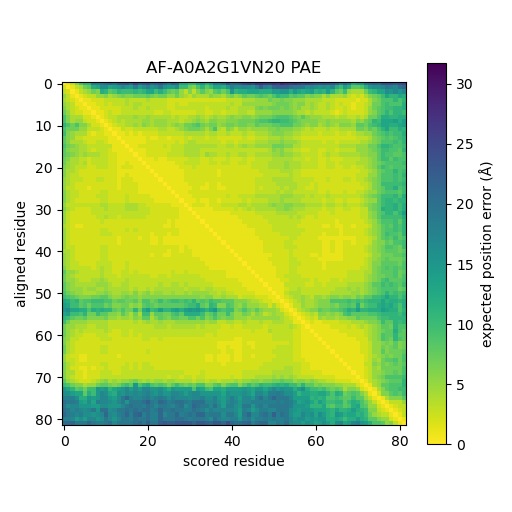.50 70 SER A O 1
ATOM 575 N N . THR A 1 71 ? -8.221 3.968 4.564 1.00 89.69 71 THR A N 1
ATOM 576 C CA . THR A 1 71 ? -8.996 5.181 4.860 1.00 89.69 71 THR A CA 1
ATOM 577 C C . THR A 1 71 ? -10.495 5.028 4.599 1.00 89.69 71 THR A C 1
ATOM 579 O O . THR A 1 71 ? -11.233 6.003 4.729 1.00 89.69 71 THR A O 1
ATOM 582 N N . ASP A 1 72 ? -10.956 3.836 4.204 1.00 86.38 72 ASP A N 1
ATOM 583 C CA . ASP A 1 72 ? -12.329 3.587 3.734 1.00 86.38 72 ASP A CA 1
ATOM 584 C C . ASP A 1 72 ? -12.743 4.467 2.536 1.00 86.38 72 ASP A C 1
ATOM 586 O O . ASP A 1 72 ? -13.926 4.685 2.268 1.00 86.38 72 ASP A O 1
ATOM 590 N N . CYS A 1 73 ? -11.761 4.998 1.803 1.00 81.31 73 CYS A N 1
ATOM 591 C CA . CYS A 1 73 ? -11.995 5.822 0.628 1.00 81.31 73 CYS A CA 1
ATOM 592 C C . CYS A 1 73 ? -12.143 4.927 -0.600 1.00 81.31 73 CYS A C 1
ATOM 594 O O . CYS A 1 73 ? -11.253 4.150 -0.936 1.00 81.31 73 CYS A O 1
ATOM 596 N N . ASN A 1 74 ? -13.257 5.061 -1.317 1.00 68.31 74 ASN A N 1
ATOM 597 C CA . ASN A 1 74 ? -13.446 4.347 -2.572 1.00 68.31 74 ASN A CA 1
ATOM 598 C C . ASN A 1 74 ? -12.613 5.014 -3.676 1.00 68.31 74 ASN A C 1
ATOM 600 O O . ASN A 1 74 ? -12.987 6.070 -4.189 1.00 68.31 74 ASN A O 1
ATOM 604 N N . ILE A 1 75 ? -11.481 4.407 -4.035 1.00 64.31 75 ILE A N 1
ATOM 605 C CA . ILE A 1 75 ? -10.738 4.798 -5.233 1.00 64.31 75 ILE A CA 1
ATOM 606 C C . ILE A 1 75 ? -11.347 4.049 -6.414 1.00 64.31 75 ILE A C 1
ATOM 608 O O . ILE A 1 75 ? -11.400 2.819 -6.426 1.00 64.31 75 ILE A O 1
ATOM 612 N N . ASN A 1 76 ? -11.797 4.789 -7.429 1.00 62.69 76 ASN A N 1
ATOM 613 C CA . ASN A 1 76 ? -12.230 4.183 -8.679 1.00 62.69 76 ASN A CA 1
ATOM 614 C C . ASN A 1 76 ? -11.047 3.406 -9.280 1.00 62.69 76 ASN A C 1
ATOM 616 O O . ASN A 1 76 ? -10.056 4.008 -9.687 1.00 62.69 76 ASN A O 1
ATOM 620 N N . ALA A 1 77 ? -11.149 2.076 -9.333 1.00 55.56 77 ALA A N 1
ATOM 621 C CA . ALA A 1 77 ? -10.069 1.195 -9.776 1.00 55.56 77 ALA A CA 1
ATOM 622 C C . ALA A 1 77 ? -9.557 1.514 -11.195 1.00 55.56 77 ALA A C 1
ATOM 624 O O . ALA A 1 77 ? -8.404 1.229 -11.504 1.00 55.56 77 ALA A O 1
ATOM 625 N N . GLN A 1 78 ? -10.372 2.157 -12.044 1.00 54.88 78 GLN A N 1
ATOM 626 C CA . GLN A 1 78 ? -9.937 2.636 -13.363 1.00 54.88 78 GLN A CA 1
ATOM 627 C C . GLN A 1 78 ? -8.895 3.760 -13.290 1.00 54.88 78 GLN A C 1
ATOM 629 O O . GLN A 1 78 ? -8.067 3.861 -14.186 1.00 54.88 78 GLN A O 1
ATOM 634 N N . MET A 1 79 ? -8.902 4.581 -12.236 1.00 56.44 79 MET A N 1
ATOM 635 C CA . MET A 1 79 ? -7.913 5.650 -12.049 1.00 56.44 79 MET A CA 1
ATOM 636 C C . MET A 1 79 ? -6.552 5.131 -11.580 1.00 56.44 79 MET A C 1
ATOM 638 O O . MET A 1 79 ? -5.576 5.862 -11.651 1.00 56.44 79 MET A O 1
ATOM 642 N N . LEU A 1 80 ? -6.478 3.885 -11.102 1.00 54.88 80 LEU 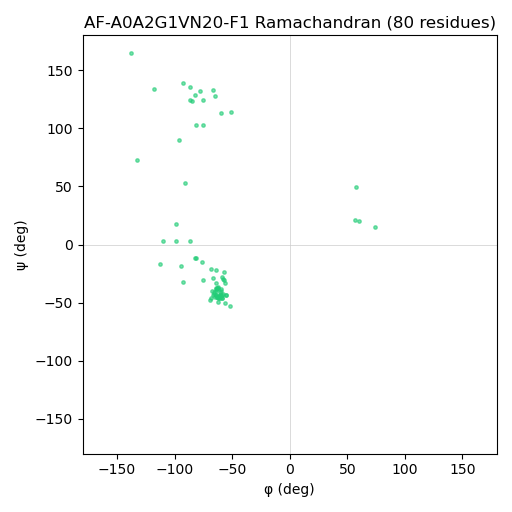A N 1
ATOM 643 C CA . LEU A 1 80 ? -5.228 3.277 -10.648 1.00 54.88 80 LEU A CA 1
ATOM 644 C C . LEU A 1 80 ? -4.393 2.698 -11.799 1.00 54.88 80 LEU A C 1
ATOM 646 O O . LEU A 1 80 ? -3.254 2.324 -11.562 1.00 54.88 80 LEU A O 1
ATOM 650 N N . LEU A 1 81 ? -4.947 2.578 -13.010 1.00 53.28 81 LEU A N 1
ATOM 651 C CA . LEU A 1 81 ? -4.295 1.967 -14.182 1.00 53.28 81 LEU A CA 1
ATOM 652 C C . LEU A 1 81 ? -3.924 2.985 -15.280 1.00 53.28 81 LEU A C 1
ATOM 654 O O . LEU A 1 81 ? -3.486 2.568 -16.353 1.00 53.28 81 LEU A O 1
ATOM 658 N N . LEU A 1 82 ? -4.160 4.277 -15.036 1.00 49.59 82 LEU A N 1
ATOM 659 C CA . LEU A 1 82 ? -3.862 5.398 -15.938 1.00 49.59 82 LEU A CA 1
ATOM 660 C C . LEU A 1 82 ? -2.559 6.081 -15.529 1.00 49.59 82 LEU A C 1
ATOM 662 O O . LEU A 1 82 ? -1.862 6.550 -16.453 1.00 49.59 82 LEU A O 1
#

Secondary structure (DSSP, 8-state):
----SPP--SS-HHHHTT-HHHHHHHHH--SHHHHHHHHHHHHHHHHHHHHTT---HHHHHHHHHHHHHHHT----GGGG--

Sequence (82 aa):
MANVLKKIVVSNPLINFEMHAHAEMYDCIENDEEMAAFYHHLLDIADHYENQGIDRPLYRSMIYAMIAYSTDCNINAQMLLL